Protein AF-A0A1C4DI37-F1 (afdb_monomer)

Radius of gyration: 19.95 Å; Cα contacts (8 Å, |Δi|>4): 57; chains: 1; bounding box: 42×35×50 Å

Organism: Bacillus thuringiensis (NCBI:txid1428)

Foldseek 3Di:
DAAADFDCPPPPPDDVVNRDGGDALVVVQVVLVVLQVVLVVCVVVVVDVDRPSPPPDRDDHDDDPDDDDDPVSVVVVVVD

Solvent-accessible surface area (backbone atoms only — not comparable to full-atom values): 5036 Å² total; per-residue (Å²): 92,61,78,73,34,52,32,65,74,87,42,90,89,56,62,70,88,69,45,40,74,23,47,55,40,65,58,50,39,53,54,52,50,54,50,42,53,52,41,47,50,36,36,77,71,66,75,38,96,68,55,83,54,79,82,66,73,76,59,81,62,85,80,76,88,70,90,71,76,49,74,67,57,48,48,58,64,72,77,107

InterPro domains:
  IPR010998 Integrase/recombinase, N-terminal [G3DSA:1.10.150.130] (3-66)
  IPR011010 DNA breaking-rejoining enzyme, catalytic core [SSF56349] (22-80)
  IPR044068 Core-binding (CB) domain [PS51900] (1-43)

Mean predicted aligned error: 6.03 Å

Secondary structure (DSSP, 8-state):
-TTTPBTTTT-TTS-GGG--BS--HHHHHHHHHHHHHHHHHHHHTTS-SS-GGGG-PPPP-PPP---PPPHHHHHHHHT-

pLDDT: mean 93.58, std 5.37, range [64.88, 98.56]

Sequence (80 aa):
MKNEKTQFEDHHYKPDDCKTVGLSPSTINTRLKTLRVMFRFLVDEELIERNSMKQIKNVNEPQEEIAVLTVDELRRLLDA

Structure (mmCIF, N/CA/C/O backbone):
data_AF-A0A1C4DI37-F1
#
_entry.id   AF-A0A1C4DI37-F1
#
loop_
_atom_site.group_PDB
_atom_site.id
_atom_site.type_symbol
_atom_site.label_atom_id
_atom_site.label_alt_id
_atom_site.label_comp_id
_atom_site.label_asym_id
_atom_site.label_entity_id
_atom_site.label_seq_id
_atom_site.pdbx_PDB_ins_code
_atom_site.Cartn_x
_atom_site.Cartn_y
_atom_site.Cartn_z
_atom_site.occupancy
_atom_site.B_iso_or_equiv
_atom_site.auth_seq_id
_atom_site.auth_comp_id
_atom_site.auth_asym_id
_atom_site.auth_atom_id
_atom_site.pdbx_PDB_model_num
ATOM 1 N N . MET A 1 1 ? 4.991 11.802 5.025 1.00 86.00 1 MET A N 1
ATOM 2 C CA . MET A 1 1 ? 5.417 10.486 4.439 1.00 86.00 1 MET A CA 1
ATOM 3 C C . MET A 1 1 ? 6.225 10.626 3.153 1.00 86.00 1 MET A C 1
ATOM 5 O O . MET A 1 1 ? 7.322 10.092 3.102 1.00 86.00 1 MET A O 1
ATOM 9 N N . LYS A 1 2 ? 5.702 11.303 2.120 1.00 90.44 2 LYS A N 1
ATOM 10 C CA . LYS A 1 2 ? 6.377 11.417 0.816 1.00 90.44 2 LYS A CA 1
ATOM 11 C C . LYS A 1 2 ? 7.719 12.152 0.871 1.00 90.44 2 LYS A C 1
ATOM 13 O O . LYS A 1 2 ? 8.632 11.725 0.191 1.00 90.44 2 LYS A O 1
ATOM 18 N N . ASN A 1 3 ? 7.835 13.193 1.699 1.00 93.19 3 ASN A N 1
ATOM 19 C CA . ASN A 1 3 ? 9.021 14.065 1.720 1.00 93.19 3 ASN A CA 1
ATOM 20 C C . ASN A 1 3 ? 9.766 14.074 3.064 1.00 93.19 3 ASN A C 1
ATOM 22 O O . ASN A 1 3 ? 10.811 14.692 3.176 1.00 93.19 3 ASN A O 1
ATOM 26 N N . GLU A 1 4 ? 9.209 13.440 4.096 1.00 92.88 4 GLU A N 1
ATOM 27 C CA . GLU A 1 4 ? 9.684 13.610 5.482 1.00 92.88 4 GLU A CA 1
ATOM 28 C C . GLU A 1 4 ? 10.136 12.296 6.111 1.00 92.88 4 GLU A C 1
ATOM 30 O O . GLU A 1 4 ? 10.861 12.308 7.097 1.00 92.88 4 GLU A O 1
ATOM 35 N N . LYS A 1 5 ? 9.660 11.149 5.602 1.00 93.50 5 LYS A N 1
ATOM 36 C CA . LYS A 1 5 ? 9.961 9.863 6.231 1.00 93.50 5 LYS A CA 1
ATOM 37 C C . LYS A 1 5 ? 11.206 9.266 5.598 1.00 93.50 5 LYS A C 1
ATOM 39 O O . LYS A 1 5 ? 11.180 8.974 4.407 1.00 93.50 5 LYS A O 1
ATOM 44 N N . THR A 1 6 ? 12.233 9.020 6.399 1.00 94.12 6 THR A N 1
ATOM 45 C CA . THR A 1 6 ? 13.425 8.284 5.973 1.00 94.12 6 THR A CA 1
ATOM 46 C C . THR A 1 6 ? 13.098 6.800 5.821 1.00 94.12 6 THR A C 1
ATOM 48 O O . THR A 1 6 ? 12.519 6.163 6.712 1.00 94.12 6 THR A O 1
ATOM 51 N N . GLN A 1 7 ? 13.415 6.245 4.656 1.00 93.38 7 GLN A N 1
ATOM 52 C CA . GLN A 1 7 ? 13.302 4.821 4.390 1.00 93.38 7 GLN A CA 1
ATOM 53 C C . GLN A 1 7 ? 14.364 4.072 5.206 1.00 93.38 7 GLN A C 1
ATOM 55 O O . GLN A 1 7 ? 15.508 4.495 5.267 1.00 93.38 7 GLN A O 1
ATOM 60 N N . PHE A 1 8 ? 13.986 2.970 5.863 1.00 93.31 8 PHE A N 1
ATOM 61 C CA . PHE A 1 8 ? 14.906 2.126 6.647 1.00 93.31 8 PHE A CA 1
ATOM 62 C C . PHE A 1 8 ? 15.727 2.844 7.739 1.00 93.31 8 PHE A C 1
ATOM 64 O O . PHE A 1 8 ? 16.789 2.350 8.109 1.00 93.31 8 PHE A O 1
ATOM 71 N N . GLU A 1 9 ? 15.223 3.964 8.266 1.00 89.31 9 GLU A N 1
ATOM 72 C CA . GLU A 1 9 ? 15.892 4.836 9.250 1.00 89.31 9 GLU A CA 1
ATOM 73 C C . GLU A 1 9 ? 16.617 4.066 10.373 1.00 89.31 9 GLU A C 1
ATOM 75 O O . GLU A 1 9 ? 17.807 4.278 10.585 1.00 89.31 9 GLU A O 1
ATOM 80 N N . ASP A 1 10 ? 15.958 3.072 10.979 1.00 91.00 10 ASP A N 1
ATOM 81 C CA . ASP A 1 10 ? 16.489 2.300 12.119 1.00 91.00 10 ASP A CA 1
ATOM 82 C C . ASP A 1 10 ? 16.982 0.883 11.748 1.00 91.00 10 ASP A C 1
ATOM 84 O O . ASP A 1 10 ? 17.143 0.001 12.599 1.00 91.00 10 ASP A O 1
ATOM 88 N N . HIS A 1 11 ? 17.181 0.601 10.457 1.00 93.12 11 HIS A N 1
ATOM 89 C CA . HIS A 1 11 ? 17.515 -0.746 9.999 1.00 93.12 11 HIS A CA 1
ATOM 90 C C . HIS A 1 11 ? 19.032 -0.986 9.981 1.00 93.12 11 HIS A C 1
ATOM 92 O O . HIS A 1 11 ? 19.726 -0.619 9.033 1.00 93.12 11 HIS A O 1
ATOM 98 N N . HIS A 1 12 ? 19.529 -1.701 10.992 1.00 92.94 12 HIS A N 1
ATOM 99 C CA . HIS A 1 12 ? 20.955 -1.982 11.221 1.00 92.94 12 HIS A CA 1
ATOM 100 C C . HIS A 1 12 ? 21.671 -2.657 10.038 1.00 92.94 12 HIS A C 1
ATOM 102 O O . HIS A 1 12 ? 22.843 -2.398 9.800 1.00 92.94 12 HIS A O 1
ATOM 108 N N . TYR A 1 13 ? 20.968 -3.504 9.279 1.00 94.44 13 TYR A N 1
ATOM 109 C CA . TYR A 1 13 ? 21.556 -4.249 8.155 1.00 94.44 13 TYR A CA 1
ATOM 11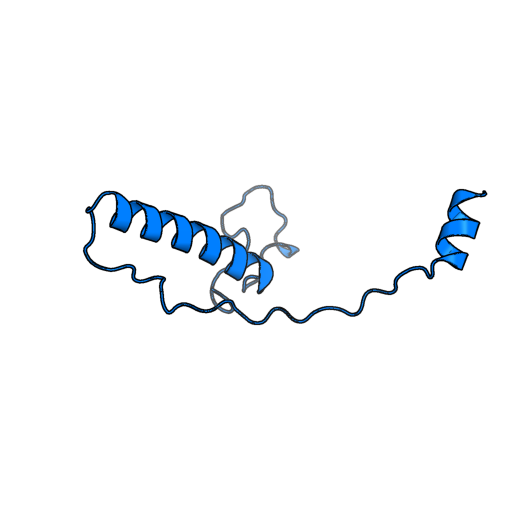0 C C . TYR A 1 13 ? 21.323 -3.610 6.779 1.00 94.44 13 TYR A C 1
ATOM 112 O O . TYR A 1 13 ? 21.659 -4.219 5.765 1.00 94.44 13 TYR A O 1
ATOM 120 N N . LYS A 1 14 ? 20.687 -2.431 6.707 1.00 93.25 14 LYS A N 1
ATOM 121 C CA . LYS A 1 14 ? 20.501 -1.737 5.427 1.00 93.25 14 LYS A CA 1
ATOM 122 C C . LYS A 1 14 ? 21.662 -0.770 5.217 1.00 93.25 14 LYS A C 1
ATOM 124 O O . LYS A 1 14 ? 21.923 0.018 6.128 1.00 93.25 14 LYS A O 1
ATOM 129 N N . PRO A 1 15 ? 22.325 -0.810 4.050 1.00 94.31 15 PRO A N 1
ATOM 130 C CA . PRO A 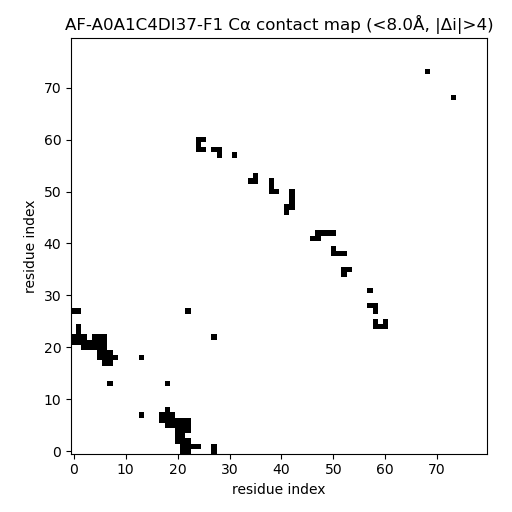1 15 ? 23.344 0.178 3.737 1.00 94.31 15 PRO A CA 1
ATOM 131 C C . PRO A 1 15 ? 22.737 1.590 3.715 1.00 94.31 15 PRO A C 1
ATOM 133 O O . PRO A 1 15 ? 21.535 1.754 3.485 1.00 94.31 15 PRO A O 1
ATOM 136 N N . ASP A 1 16 ? 23.557 2.603 3.993 1.00 91.06 16 ASP A N 1
ATOM 137 C CA . ASP A 1 16 ? 23.081 3.983 4.154 1.00 91.06 16 ASP A CA 1
ATOM 138 C C . ASP A 1 16 ? 22.592 4.608 2.841 1.00 91.06 16 ASP A C 1
ATOM 140 O O . ASP A 1 16 ? 21.692 5.445 2.859 1.00 91.06 16 ASP A O 1
ATOM 144 N N . ASP A 1 17 ? 23.100 4.149 1.695 1.00 92.00 17 ASP A N 1
ATOM 145 C CA . ASP A 1 17 ? 22.630 4.567 0.367 1.00 92.00 17 ASP A CA 1
ATOM 146 C C . ASP A 1 17 ? 21.151 4.212 0.113 1.00 92.00 17 ASP A C 1
ATOM 148 O O . ASP A 1 17 ? 20.447 4.909 -0.616 1.00 92.00 17 ASP A O 1
ATOM 152 N N . CYS A 1 18 ? 20.648 3.171 0.776 1.00 90.19 18 CYS A N 1
ATOM 153 C CA . CYS A 1 18 ? 19.261 2.734 0.724 1.00 90.19 18 CYS A CA 1
ATOM 154 C C . CYS A 1 18 ? 18.360 3.524 1.688 1.00 90.19 18 CYS A C 1
ATOM 156 O O . CYS A 1 18 ? 17.138 3.345 1.656 1.00 90.19 18 CYS A O 1
ATOM 158 N N . LYS A 1 19 ? 18.928 4.352 2.577 1.00 93.56 19 LYS A N 1
ATOM 159 C CA . LYS A 1 19 ? 18.194 5.125 3.590 1.00 93.56 19 LYS A CA 1
ATOM 160 C C . LYS A 1 19 ? 17.832 6.514 3.073 1.00 93.56 19 LYS A C 1
ATOM 162 O O . LYS A 1 19 ? 18.247 7.541 3.603 1.00 93.56 19 LYS A O 1
ATOM 167 N N . THR A 1 20 ? 17.046 6.550 2.004 1.00 93.81 20 THR A N 1
ATOM 168 C CA . THR A 1 20 ? 16.655 7.798 1.343 1.00 93.81 20 THR A CA 1
ATOM 169 C C . THR A 1 20 ? 15.495 8.492 2.053 1.00 93.81 20 THR A C 1
ATOM 171 O O . THR A 1 20 ? 14.600 7.847 2.608 1.00 93.81 20 THR A O 1
ATOM 174 N N . VAL A 1 21 ? 15.474 9.827 2.007 1.00 94.38 21 VAL A N 1
ATOM 175 C CA . VAL A 1 21 ? 14.339 10.621 2.494 1.00 94.38 21 VAL A CA 1
ATOM 176 C C . VAL A 1 21 ? 13.187 10.530 1.502 1.00 94.38 21 VAL A C 1
ATOM 178 O O . VAL A 1 21 ? 13.342 10.807 0.315 1.00 94.38 21 VAL A O 1
ATOM 181 N N . GLY A 1 22 ? 12.012 10.193 2.019 1.00 94.69 22 GLY A N 1
ATOM 182 C 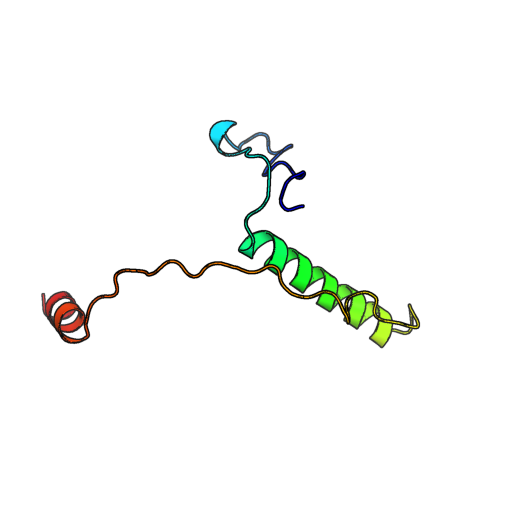CA . GLY A 1 22 ? 10.793 10.067 1.246 1.00 94.69 22 GLY A CA 1
ATOM 183 C C . GLY A 1 22 ? 10.491 8.630 0.841 1.00 94.69 22 GLY A C 1
ATOM 184 O O . GLY A 1 22 ? 11.370 7.839 0.515 1.00 94.69 22 GLY A O 1
ATOM 185 N N . LEU A 1 23 ? 9.205 8.287 0.879 1.00 94.56 23 LEU A N 1
ATOM 186 C CA . LEU A 1 23 ? 8.716 6.979 0.452 1.00 94.56 23 LEU A CA 1
ATOM 187 C C . LEU A 1 23 ? 8.152 7.061 -0.964 1.00 94.56 23 LEU A C 1
ATOM 189 O O . LEU A 1 23 ? 7.487 8.042 -1.314 1.00 94.56 23 LEU A O 1
ATOM 193 N N . SER A 1 24 ? 8.331 5.989 -1.740 1.00 93.06 24 SER A N 1
ATOM 194 C CA . SER A 1 24 ? 7.699 5.865 -3.054 1.00 93.06 24 SER A CA 1
ATOM 195 C C . SER A 1 24 ? 6.165 5.969 -2.954 1.00 93.06 24 SER A C 1
ATOM 197 O O . SER A 1 24 ? 5.580 5.534 -1.950 1.00 93.06 24 SER A O 1
ATOM 199 N N . PRO A 1 25 ? 5.475 6.489 -3.991 1.00 94.69 25 PRO A N 1
ATOM 200 C CA . PRO A 1 25 ? 4.011 6.507 -4.036 1.00 94.69 25 PRO A CA 1
ATOM 201 C C . PRO A 1 25 ? 3.389 5.129 -3.779 1.00 94.69 25 PRO A C 1
ATOM 203 O O . PRO A 1 25 ? 2.449 5.018 -2.991 1.00 94.69 25 PRO A O 1
ATOM 206 N N . SER A 1 26 ? 3.981 4.076 -4.351 1.00 94.44 26 SER A N 1
ATOM 207 C CA . SER A 1 26 ? 3.573 2.681 -4.156 1.00 94.44 26 SER A CA 1
ATOM 208 C C . SER A 1 26 ? 3.641 2.246 -2.689 1.00 94.44 26 SER A C 1
ATOM 210 O O . SER A 1 26 ? 2.687 1.680 -2.151 1.00 94.44 26 SER A O 1
ATOM 212 N N . THR A 1 27 ? 4.728 2.583 -1.989 1.00 94.88 27 THR A N 1
ATOM 213 C CA . THR A 1 27 ? 4.905 2.286 -0.560 1.00 94.88 27 THR A CA 1
ATOM 214 C C . THR A 1 27 ? 3.884 3.034 0.292 1.00 94.88 27 THR A C 1
ATOM 216 O O . THR A 1 27 ? 3.306 2.461 1.219 1.00 94.88 27 THR A O 1
ATOM 219 N N . ILE A 1 28 ? 3.623 4.307 -0.022 1.00 96.00 28 ILE A N 1
ATOM 220 C CA . ILE A 1 28 ? 2.601 5.099 0.673 1.00 96.00 28 ILE A CA 1
ATOM 221 C C . ILE A 1 28 ? 1.223 4.466 0.468 1.00 96.00 28 ILE A C 1
ATOM 223 O O . ILE A 1 28 ? 0.510 4.235 1.443 1.00 96.00 28 ILE A O 1
ATOM 227 N N . ASN A 1 29 ? 0.875 4.113 -0.770 1.00 96.50 29 ASN A N 1
ATOM 228 C CA . ASN A 1 29 ? -0.392 3.468 -1.107 1.00 96.50 29 ASN A CA 1
ATOM 229 C C . ASN A 1 29 ? -0.558 2.116 -0.396 1.00 96.50 29 ASN A C 1
ATOM 231 O O . ASN A 1 29 ? -1.643 1.822 0.104 1.00 96.50 29 ASN A O 1
ATOM 235 N N . THR A 1 30 ? 0.507 1.322 -0.272 1.00 96.94 30 THR A N 1
ATOM 236 C CA . THR A 1 30 ? 0.496 0.073 0.507 1.00 96.94 30 THR A CA 1
ATOM 237 C C . THR A 1 30 ? 0.190 0.324 1.982 1.00 96.94 30 THR A C 1
ATOM 239 O O . THR A 1 30 ? -0.672 -0.343 2.550 1.00 96.94 30 THR A O 1
ATOM 242 N N . ARG A 1 31 ? 0.800 1.339 2.603 1.00 96.31 31 ARG A N 1
ATOM 243 C CA . ARG A 1 31 ? 0.484 1.705 3.995 1.00 96.31 31 ARG A 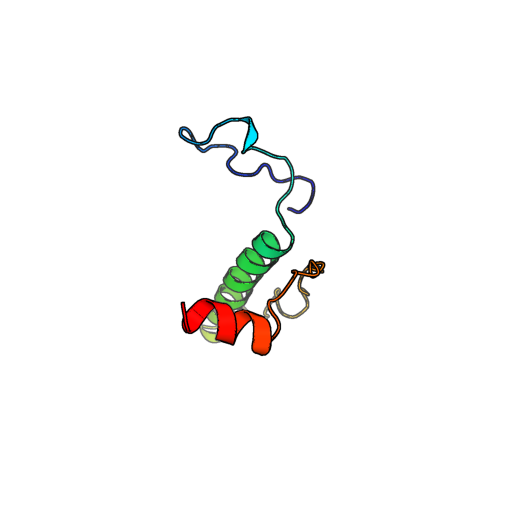CA 1
ATOM 244 C C . ARG A 1 31 ? -0.951 2.224 4.147 1.00 96.31 31 ARG A C 1
ATOM 246 O O . ARG A 1 31 ? -1.633 1.860 5.103 1.00 96.31 31 ARG A O 1
ATOM 253 N N . LEU A 1 32 ? -1.441 3.016 3.188 1.00 97.38 32 LEU A N 1
ATOM 254 C CA . LEU A 1 32 ? -2.834 3.479 3.163 1.00 97.38 32 LEU A CA 1
ATOM 255 C C . LEU A 1 32 ? -3.831 2.315 3.062 1.00 97.38 32 LEU A C 1
ATOM 257 O O . LEU A 1 32 ? -4.888 2.381 3.687 1.00 97.38 32 LEU A O 1
ATOM 261 N N . LYS A 1 33 ? -3.509 1.243 2.321 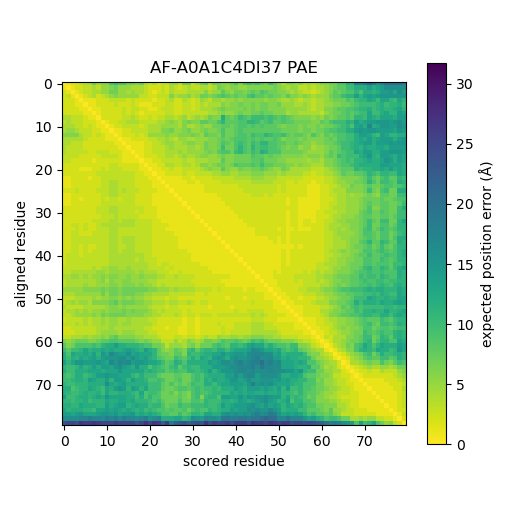1.00 97.19 33 LYS A N 1
ATOM 262 C CA . LYS A 1 33 ? -4.343 0.028 2.256 1.00 97.19 33 LYS A CA 1
ATOM 263 C C . LYS A 1 33 ? -4.498 -0.611 3.635 1.00 97.19 33 LYS A C 1
ATOM 265 O O . LYS A 1 33 ? -5.629 -0.847 4.050 1.00 97.19 33 LYS A O 1
ATOM 270 N N . THR A 1 34 ? -3.400 -0.818 4.362 1.00 97.75 34 THR A N 1
ATOM 271 C CA . THR A 1 34 ? -3.444 -1.377 5.724 1.00 97.75 34 THR A CA 1
ATOM 272 C C . THR A 1 34 ? -4.297 -0.518 6.654 1.00 97.75 34 THR A C 1
ATOM 274 O O . THR A 1 34 ? -5.171 -1.038 7.343 1.00 97.75 34 THR A O 1
ATOM 277 N N . LEU A 1 35 ? -4.117 0.807 6.619 1.00 97.69 35 LEU A N 1
ATOM 278 C CA . LEU A 1 35 ? -4.920 1.729 7.425 1.00 97.69 35 LEU A CA 1
ATOM 279 C C . LEU A 1 35 ? -6.409 1.674 7.057 1.00 97.69 35 LEU A C 1
ATOM 281 O O . LEU A 1 35 ? -7.254 1.662 7.945 1.00 97.69 35 LEU A O 1
ATOM 285 N N . ARG A 1 36 ? -6.760 1.592 5.768 1.00 97.44 36 ARG A N 1
ATOM 286 C CA . ARG A 1 36 ? -8.165 1.448 5.348 1.00 97.44 36 ARG A CA 1
ATOM 287 C C . ARG A 1 36 ? -8.806 0.186 5.910 1.00 97.44 36 ARG A C 1
ATOM 289 O O . ARG A 1 36 ? -9.949 0.260 6.351 1.00 97.44 36 ARG A O 1
ATOM 296 N N . VAL A 1 37 ? -8.088 -0.936 5.890 1.00 98.06 37 VAL A N 1
ATOM 297 C CA . VAL A 1 37 ? -8.572 -2.201 6.459 1.00 98.06 37 VAL A CA 1
ATOM 298 C C . VAL A 1 37 ? -8.754 -2.065 7.968 1.00 98.06 37 VAL A C 1
ATOM 300 O O . VAL A 1 37 ? -9.823 -2.384 8.474 1.00 98.06 37 VAL A O 1
ATOM 303 N N . MET A 1 38 ? -7.769 -1.504 8.671 1.00 98.25 38 MET A N 1
ATOM 304 C CA . MET A 1 38 ? -7.852 -1.285 10.116 1.00 98.25 38 MET A CA 1
ATOM 305 C C . MET A 1 38 ? -9.049 -0.402 10.498 1.00 98.25 38 MET A C 1
ATOM 307 O O . MET A 1 38 ? -9.861 -0.796 11.322 1.00 98.25 38 MET A O 1
ATOM 311 N N . PHE A 1 39 ? -9.215 0.768 9.877 1.00 98.38 39 PHE A N 1
ATOM 312 C CA . PHE A 1 39 ? -10.339 1.662 10.184 1.00 98.38 39 PHE A CA 1
ATOM 313 C C . PHE A 1 39 ? -11.695 1.112 9.734 1.00 98.38 39 PHE A C 1
ATOM 315 O O . PHE A 1 39 ? -12.720 1.523 10.270 1.00 98.38 39 PHE A O 1
ATOM 322 N N . ARG A 1 40 ? -11.724 0.220 8.736 1.00 98.06 40 ARG A N 1
ATOM 323 C CA . ARG A 1 40 ? -12.937 -0.521 8.384 1.00 98.06 40 ARG A CA 1
ATOM 324 C C . ARG A 1 40 ? -13.311 -1.469 9.518 1.00 98.06 40 ARG A C 1
ATOM 326 O O . ARG A 1 40 ? -14.404 -1.333 10.042 1.00 98.06 40 ARG A O 1
ATOM 333 N N . PHE A 1 41 ? -12.369 -2.308 9.940 1.00 98.56 41 PHE A N 1
ATOM 334 C CA . PHE A 1 41 ? -12.540 -3.219 11.068 1.00 98.56 41 PHE A CA 1
ATOM 335 C C . PHE A 1 41 ? -13.021 -2.490 12.331 1.00 98.56 41 PHE A C 1
ATOM 337 O O . PHE A 1 41 ? -14.006 -2.895 12.924 1.00 98.56 41 PHE A O 1
ATOM 344 N N . LEU A 1 42 ? -12.403 -1.362 12.701 1.00 98.50 42 LEU A N 1
ATOM 345 C CA . LEU A 1 42 ? -12.816 -0.607 13.893 1.00 98.50 42 LEU A CA 1
ATOM 346 C C . LEU A 1 42 ? -14.256 -0.072 13.820 1.00 98.50 42 LEU A C 1
ATOM 348 O O . LEU A 1 42 ? -14.898 0.060 14.856 1.00 98.50 42 LEU A O 1
ATOM 352 N N . VAL A 1 43 ? -14.747 0.278 12.626 1.00 98.31 43 VAL A N 1
ATOM 353 C CA . VAL A 1 43 ? -16.153 0.677 12.445 1.00 98.31 43 VAL A CA 1
ATOM 354 C C . VAL A 1 43 ? -17.071 -0.535 12.511 1.00 98.31 43 VAL A C 1
ATOM 356 O O . VAL A 1 43 ? -18.126 -0.453 13.127 1.00 98.31 43 VAL A O 1
ATOM 359 N N . ASP A 1 44 ? -16.678 -1.638 11.877 1.00 98.31 44 ASP A N 1
ATOM 360 C CA . ASP A 1 44 ? -17.491 -2.853 11.803 1.00 98.31 44 ASP A CA 1
ATOM 361 C C . ASP A 1 44 ? -17.643 -3.518 13.189 1.00 98.31 44 ASP A C 1
ATOM 363 O O . ASP A 1 44 ? -18.698 -4.061 13.490 1.00 98.31 44 ASP A O 1
ATOM 367 N N . GLU A 1 45 ? -16.634 -3.392 14.057 1.00 98.56 45 GLU A N 1
ATOM 368 C CA . GLU A 1 45 ? -16.668 -3.806 15.472 1.00 98.56 45 GLU A CA 1
ATOM 369 C C . GLU A 1 45 ? -17.273 -2.740 16.411 1.00 98.56 45 GLU A C 1
ATOM 371 O O . GLU A 1 45 ? -17.163 -2.850 17.630 1.00 98.56 45 GLU A O 1
ATOM 376 N N . GLU A 1 46 ? -17.855 -1.668 15.862 1.00 98.00 46 GLU A N 1
ATOM 377 C CA . GLU A 1 46 ? -18.501 -0.578 16.613 1.00 98.00 46 GLU A CA 1
ATOM 378 C C . GLU A 1 46 ? -17.584 0.135 17.633 1.00 98.00 46 GLU A C 1
ATOM 380 O O . GLU A 1 46 ? -18.043 0.807 18.556 1.00 98.00 46 GLU A O 1
ATOM 385 N N . LEU A 1 47 ? -16.261 0.053 17.446 1.00 98.38 47 LEU A N 1
ATOM 386 C CA . LEU A 1 47 ? -15.268 0.714 18.303 1.00 98.38 47 LEU A CA 1
ATOM 387 C C . LEU A 1 47 ? -15.123 2.208 17.983 1.00 98.38 47 LEU A C 1
ATOM 389 O O . LEU A 1 47 ? -14.649 2.980 18.818 1.00 98.38 47 LEU A O 1
ATOM 393 N N . ILE A 1 48 ? -15.506 2.617 16.769 1.00 97.81 48 ILE A N 1
ATOM 394 C CA . ILE A 1 48 ? -15.584 4.016 16.336 1.00 97.81 48 ILE A CA 1
ATOM 395 C C . ILE A 1 48 ? -16.826 4.244 15.466 1.00 97.81 48 ILE A C 1
ATOM 397 O O . ILE A 1 48 ? -17.194 3.409 14.647 1.00 97.81 48 ILE A O 1
ATOM 401 N N . GLU A 1 49 ? -17.429 5.430 15.561 1.00 97.44 49 GLU A N 1
ATOM 402 C CA . GLU A 1 49 ? -18.659 5.752 14.816 1.00 97.44 49 GLU A CA 1
ATOM 403 C C . GLU A 1 49 ? -18.427 6.033 13.322 1.00 97.44 49 GLU A C 1
ATOM 405 O O . GLU A 1 49 ? -19.339 5.927 12.498 1.00 97.44 49 GLU A O 1
ATOM 410 N N . ARG A 1 50 ? -17.225 6.496 12.949 1.00 96.75 50 ARG A N 1
ATOM 411 C CA . ARG A 1 50 ? -16.939 7.002 11.598 1.00 96.75 50 ARG A CA 1
ATOM 412 C C . ARG A 1 50 ? -15.567 6.569 11.103 1.00 96.75 50 ARG A C 1
ATOM 414 O O . ARG A 1 50 ? -14.563 6.706 11.793 1.00 96.75 50 ARG A O 1
ATOM 421 N N . ASN A 1 51 ? -15.510 6.143 9.842 1.00 96.69 51 ASN A N 1
ATOM 422 C CA . ASN A 1 51 ? -14.260 5.768 9.185 1.00 96.69 51 ASN A CA 1
ATOM 423 C C . ASN A 1 51 ? -13.492 7.007 8.682 1.00 96.69 51 ASN A C 1
ATOM 425 O O . ASN A 1 51 ? -13.803 7.546 7.614 1.00 96.69 51 ASN A O 1
ATOM 429 N N . SER A 1 52 ? -12.444 7.411 9.402 1.00 95.44 52 SER A N 1
ATOM 430 C CA . SER A 1 52 ? -11.568 8.537 9.030 1.00 95.44 52 SER A CA 1
ATOM 431 C C . SER A 1 52 ? -10.826 8.342 7.701 1.00 95.44 52 SER A C 1
ATOM 433 O O . SER A 1 52 ? -10.459 9.315 7.045 1.00 95.44 52 SER A O 1
ATOM 435 N N . MET A 1 53 ? -10.640 7.099 7.249 1.00 97.12 53 MET A N 1
ATOM 436 C CA . MET A 1 53 ? -9.954 6.792 5.990 1.00 97.12 53 MET A CA 1
ATOM 437 C C . MET A 1 53 ? -10.854 6.936 4.755 1.00 97.12 53 MET A C 1
ATOM 439 O O . MET A 1 53 ? -10.347 6.866 3.634 1.00 97.12 53 MET A O 1
ATOM 443 N N . LYS A 1 54 ? -12.170 7.158 4.919 1.00 95.31 54 LYS A N 1
ATOM 444 C CA . LYS A 1 54 ? -13.152 7.165 3.815 1.00 95.31 54 LYS A CA 1
ATOM 445 C C . LYS A 1 54 ? -12.824 8.169 2.703 1.00 95.31 54 LYS A C 1
ATOM 447 O O . LYS A 1 54 ? -13.097 7.885 1.543 1.00 95.31 54 LYS A O 1
ATOM 452 N N . GLN A 1 55 ? -12.243 9.319 3.046 1.00 95.19 55 GLN A N 1
ATOM 453 C CA . GLN A 1 55 ? -11.936 10.395 2.091 1.00 95.19 55 GLN A CA 1
ATOM 454 C C . GLN A 1 55 ? -10.461 10.450 1.673 1.00 95.19 55 GLN A C 1
ATOM 456 O O . GLN A 1 55 ? -10.070 11.295 0.866 1.00 95.19 55 GLN A O 1
ATOM 461 N N . ILE A 1 56 ? -9.624 9.557 2.205 1.00 96.50 56 ILE A N 1
ATOM 462 C CA . ILE A 1 56 ? -8.191 9.565 1.921 1.00 96.50 56 ILE A CA 1
ATOM 463 C C . ILE A 1 56 ? -7.938 8.821 0.609 1.00 96.50 56 ILE A C 1
ATOM 465 O O . ILE A 1 56 ? -8.030 7.592 0.534 1.00 96.50 56 ILE A O 1
ATOM 469 N N . LYS A 1 57 ? -7.609 9.585 -0.436 1.00 96.12 57 LYS A N 1
ATOM 470 C CA . LYS A 1 57 ? -7.287 9.083 -1.780 1.00 96.12 57 LYS A CA 1
ATOM 471 C C . LYS A 1 57 ? -5.887 8.465 -1.838 1.00 96.12 57 LYS A C 1
ATOM 473 O O . LYS A 1 57 ? -5.042 8.721 -0.984 1.00 96.12 57 LYS A O 1
ATOM 478 N N . ASN A 1 58 ? -5.655 7.643 -2.860 1.00 95.56 58 ASN A N 1
ATOM 479 C CA . ASN A 1 58 ? -4.313 7.155 -3.174 1.00 95.56 58 ASN A CA 1
ATOM 480 C C . ASN A 1 58 ? -3.423 8.315 -3.640 1.00 95.56 58 ASN A C 1
ATOM 482 O O . ASN A 1 58 ? -3.900 9.268 -4.260 1.00 95.56 58 ASN A O 1
ATOM 486 N N . VAL A 1 59 ? -2.125 8.200 -3.378 1.00 94.94 59 VAL A N 1
ATOM 487 C CA . VAL A 1 59 ? -1.107 9.056 -3.987 1.00 94.94 59 VAL A CA 1
ATOM 488 C C . VAL A 1 59 ? -0.941 8.642 -5.446 1.00 94.94 59 VAL A C 1
ATOM 490 O O . VAL A 1 59 ? -0.927 7.446 -5.743 1.00 94.94 59 VAL A O 1
ATOM 493 N N . ASN A 1 60 ? -0.817 9.626 -6.343 1.00 93.81 60 ASN A N 1
ATOM 494 C CA . ASN A 1 60 ? -0.561 9.367 -7.757 1.00 93.81 60 ASN A CA 1
ATOM 495 C C . ASN A 1 60 ? 0.751 8.588 -7.927 1.00 93.81 60 ASN A C 1
ATOM 497 O O . ASN A 1 60 ? 1.792 9.006 -7.415 1.00 93.81 60 ASN A O 1
ATOM 501 N N . GLU A 1 61 ? 0.675 7.476 -8.643 1.00 88.62 61 GLU A N 1
ATOM 502 C CA . GLU A 1 61 ? 1.796 6.603 -8.954 1.00 88.62 61 GLU A CA 1
ATOM 503 C C . GLU A 1 61 ? 2.042 6.714 -10.460 1.00 88.62 61 GLU A C 1
ATOM 505 O O . GLU A 1 61 ? 1.207 6.240 -11.234 1.00 88.62 61 GLU A O 1
ATOM 510 N N . PRO A 1 62 ? 3.105 7.419 -10.892 1.00 82.81 62 PRO A N 1
ATOM 511 C CA . PRO A 1 62 ? 3.419 7.509 -12.309 1.00 82.81 62 PRO A CA 1
ATOM 512 C C . PRO A 1 62 ? 3.689 6.097 -12.829 1.00 82.81 62 PRO A C 1
ATOM 514 O O . PRO A 1 62 ? 4.487 5.365 -12.247 1.00 82.81 62 PRO A O 1
ATOM 517 N N . GLN A 1 63 ? 2.988 5.707 -13.891 1.00 79.81 63 GLN A N 1
ATOM 518 C CA . GLN A 1 63 ? 3.285 4.458 -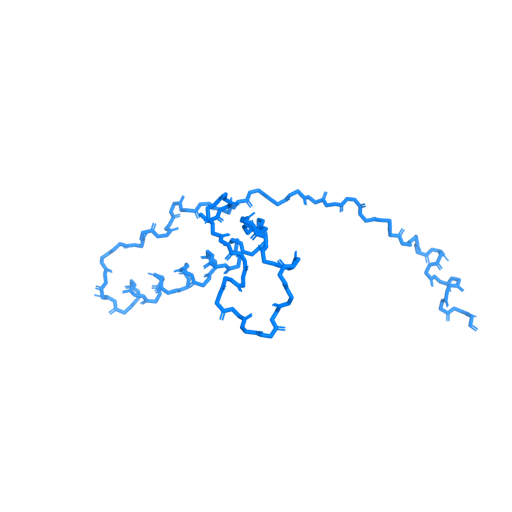14.575 1.00 79.81 63 GLN A CA 1
ATOM 519 C C . GLN A 1 63 ? 4.526 4.683 -15.427 1.00 79.81 63 GLN A C 1
ATOM 521 O O . GLN A 1 63 ? 4.527 5.550 -16.300 1.00 79.81 63 GLN A O 1
ATOM 526 N N . GLU A 1 64 ? 5.587 3.937 -15.140 1.00 79.88 64 GLU A N 1
ATOM 527 C CA . GLU A 1 64 ? 6.732 3.875 -16.036 1.00 79.88 64 GLU A CA 1
ATOM 528 C C . GLU A 1 64 ? 6.324 3.077 -17.274 1.00 79.88 64 GLU A C 1
ATOM 530 O O . GLU A 1 64 ? 5.765 1.981 -17.168 1.00 79.88 64 GLU A O 1
ATOM 535 N N . GLU A 1 65 ? 6.579 3.638 -18.454 1.00 80.38 65 GLU A N 1
ATOM 536 C CA . GLU A 1 65 ? 6.455 2.894 -19.700 1.00 80.38 65 GLU A CA 1
ATOM 537 C C . GLU A 1 65 ? 7.536 1.815 -19.712 1.00 80.38 65 GLU A C 1
ATOM 539 O O . GLU A 1 65 ? 8.718 2.081 -19.927 1.00 80.38 65 GLU A O 1
ATOM 544 N N . ILE A 1 66 ? 7.132 0.581 -19.428 1.00 82.00 66 ILE A N 1
ATOM 545 C CA . ILE A 1 66 ? 8.015 -0.570 -19.556 1.00 82.00 66 ILE A CA 1
ATOM 546 C C . ILE A 1 66 ? 8.066 -1.006 -21.020 1.00 82.00 66 ILE A C 1
ATOM 548 O O . ILE A 1 66 ? 7.037 -1.140 -21.685 1.00 82.00 66 ILE A O 1
ATOM 552 N N . ALA A 1 67 ? 9.274 -1.262 -21.521 1.00 87.00 67 ALA A N 1
ATOM 553 C CA . ALA A 1 67 ? 9.450 -1.924 -22.804 1.00 87.00 67 ALA A CA 1
ATOM 554 C C . ALA A 1 67 ? 8.967 -3.374 -22.666 1.00 87.00 67 ALA A C 1
ATOM 556 O O . ALA A 1 67 ? 9.604 -4.196 -22.006 1.00 87.00 67 ALA A O 1
ATOM 557 N N . VAL A 1 68 ? 7.809 -3.669 -23.249 1.00 90.31 68 VAL A N 1
ATOM 558 C CA . VAL A 1 68 ? 7.235 -5.015 -23.266 1.00 90.31 68 VAL A CA 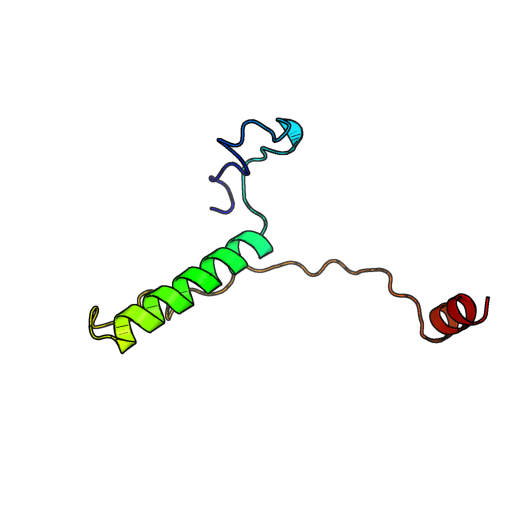1
ATOM 559 C C . VAL A 1 68 ? 7.586 -5.707 -24.572 1.00 90.31 68 VAL A C 1
ATOM 561 O O . VAL A 1 68 ? 7.537 -5.091 -25.636 1.00 90.31 68 VAL A O 1
ATOM 564 N N . LEU A 1 69 ? 7.916 -6.997 -24.489 1.00 93.50 69 LEU A N 1
ATOM 565 C CA . LEU A 1 69 ? 8.059 -7.823 -25.681 1.00 93.50 69 LEU A CA 1
ATOM 566 C C . LEU A 1 69 ? 6.711 -7.891 -26.397 1.00 93.50 69 LEU A C 1
ATOM 568 O O . LEU A 1 69 ? 5.670 -8.152 -25.784 1.00 93.50 69 LEU A O 1
ATOM 572 N N . THR A 1 70 ? 6.738 -7.694 -27.707 1.00 94.31 70 THR A N 1
ATOM 573 C CA . THR A 1 70 ? 5.606 -8.030 -28.564 1.00 94.31 70 THR A CA 1
ATOM 574 C C . THR A 1 70 ? 5.341 -9.534 -28.507 1.00 94.31 70 THR A C 1
ATOM 576 O O . THR A 1 70 ? 6.210 -10.338 -28.163 1.00 94.31 70 THR A O 1
ATOM 579 N N . VAL A 1 71 ? 4.126 -9.940 -28.880 1.00 93.75 71 VAL A N 1
ATOM 580 C CA . VAL A 1 71 ? 3.750 -11.362 -28.930 1.00 93.75 71 VAL A CA 1
ATOM 581 C C . VAL A 1 71 ? 4.728 -12.168 -29.794 1.00 93.75 71 VAL A C 1
ATOM 583 O O . VAL A 1 71 ? 5.058 -13.300 -29.451 1.00 93.75 71 VAL A O 1
ATOM 586 N N . ASP A 1 72 ? 5.225 -11.583 -30.884 1.00 95.19 72 ASP A N 1
ATOM 587 C CA . ASP A 1 72 ? 6.151 -12.258 -31.792 1.00 95.19 72 ASP A CA 1
ATOM 588 C C . ASP A 1 72 ? 7.564 -12.373 -31.212 1.00 95.19 72 ASP A C 1
ATOM 590 O O . ASP A 1 72 ? 8.200 -13.414 -31.364 1.00 95.19 72 ASP A O 1
ATOM 594 N N . GLU A 1 73 ? 8.050 -11.352 -30.503 1.00 95.25 73 GLU A N 1
ATOM 595 C CA . GLU A 1 73 ? 9.325 -11.431 -29.778 1.00 95.25 73 GLU A CA 1
ATOM 596 C C . GLU A 1 73 ? 9.261 -12.448 -28.637 1.00 95.25 73 GLU A C 1
ATOM 59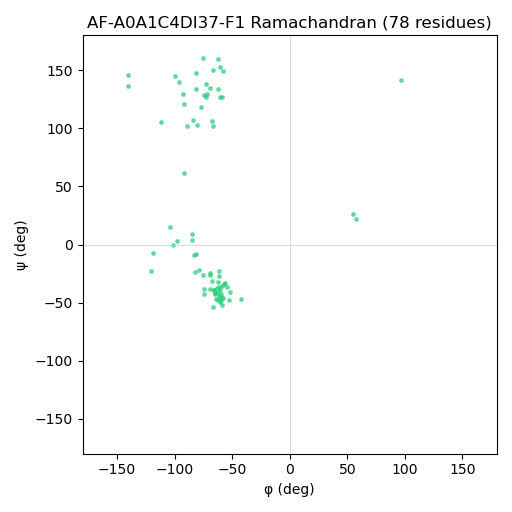8 O O . GLU A 1 73 ? 10.203 -13.215 -28.446 1.00 95.25 73 GLU A O 1
ATOM 603 N N . LEU A 1 74 ? 8.132 -12.512 -27.924 1.00 96.00 74 LEU A N 1
ATOM 604 C CA . LEU A 1 74 ? 7.918 -13.503 -26.876 1.00 96.00 74 LEU A CA 1
ATOM 605 C C . LEU A 1 74 ? 7.889 -14.929 -27.444 1.00 96.00 74 LEU A C 1
ATOM 607 O O . LEU A 1 74 ? 8.513 -15.817 -26.873 1.00 96.00 74 LEU A O 1
ATOM 611 N N . ARG A 1 75 ? 7.214 -15.155 -28.580 1.00 95.44 75 ARG A N 1
ATOM 612 C CA . ARG A 1 75 ? 7.218 -16.461 -29.266 1.00 95.44 75 ARG A CA 1
ATOM 613 C C . ARG A 1 75 ? 8.628 -16.881 -29.670 1.00 95.44 75 ARG A C 1
ATOM 615 O O . ARG A 1 75 ? 9.047 -17.979 -29.334 1.00 95.44 75 ARG A O 1
ATOM 622 N N . ARG A 1 76 ? 9.393 -15.980 -30.299 1.00 95.69 76 ARG A N 1
ATOM 623 C CA . ARG A 1 76 ? 10.792 -16.251 -30.684 1.00 95.69 76 ARG A CA 1
ATOM 624 C C . ARG A 1 76 ? 11.681 -16.595 -29.491 1.00 95.69 76 ARG A C 1
ATOM 626 O O . ARG A 1 76 ? 12.588 -17.400 -29.647 1.00 95.69 76 ARG A O 1
ATOM 633 N N . LEU A 1 77 ? 11.447 -15.973 -28.336 1.00 95.12 77 LEU A N 1
ATOM 634 C CA . LEU A 1 77 ? 12.189 -16.266 -27.111 1.00 95.12 77 LEU A CA 1
ATOM 635 C C . LEU A 1 77 ? 11.858 -17.656 -26.548 1.00 95.12 77 LEU A C 1
ATOM 637 O O . LEU A 1 77 ? 12.748 -18.309 -26.018 1.00 95.12 77 LEU A O 1
ATOM 641 N N . LEU A 1 78 ? 10.593 -18.083 -26.622 1.00 95.31 78 LEU A N 1
ATOM 642 C CA . LEU A 1 78 ? 10.129 -19.360 -26.065 1.00 95.31 78 LEU A CA 1
ATOM 643 C C . LEU A 1 78 ? 10.391 -20.565 -26.981 1.00 95.31 78 LEU A C 1
ATOM 645 O O . LEU A 1 78 ? 10.454 -21.685 -26.483 1.00 95.31 78 LEU A O 1
ATOM 649 N N . ASP A 1 79 ? 10.536 -20.340 -28.288 1.00 91.75 79 ASP A N 1
ATOM 650 C CA . ASP A 1 79 ? 10.849 -21.378 -2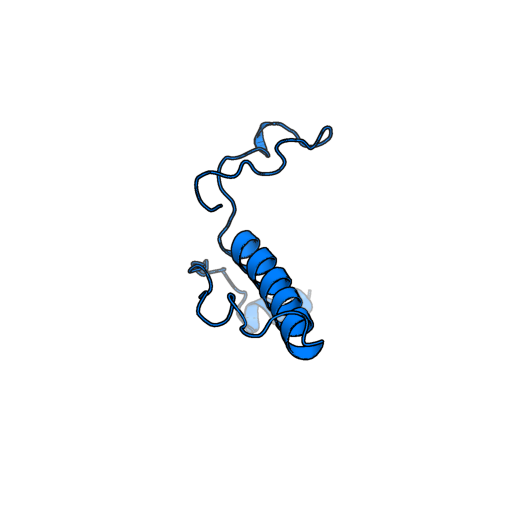9.282 1.00 91.75 79 ASP A CA 1
ATOM 651 C C . ASP A 1 79 ? 12.370 -21.659 -29.416 1.00 91.75 79 ASP A C 1
ATOM 653 O O . ASP A 1 79 ? 12.769 -22.444 -30.281 1.00 91.75 79 ASP A O 1
ATOM 657 N N . ALA A 1 80 ? 13.216 -21.013 -28.598 1.00 64.88 80 ALA A N 1
ATOM 658 C CA . ALA A 1 80 ? 14.678 -21.176 -28.553 1.00 64.88 80 ALA A CA 1
ATOM 659 C C . ALA A 1 80 ? 15.125 -22.176 -27.473 1.00 64.88 80 ALA A C 1
ATOM 661 O O . ALA A 1 80 ? 16.092 -22.926 -27.747 1.00 64.88 80 ALA A O 1
#